Protein AF-K7LMC1-F1 (afdb_monomer_lite)

Sequence (57 aa):
MGWLQSLLSPLKKLWFQMHSTHKKRRGIYILYEDVKSCPYEDVHVLWSVLVESHSSS

Foldseek 3Di:
DCPVVVVVVVVVVVVVVVVVVVVVVVVLCVCVVVLVPDPDPVSVVVNVVVVVVVVVD

Secondary structure (DSSP, 8-state):
--HHHHHHHHHHHHHHHHHHHHHHHHHHHTTHHHHHH---HHHHHHHHHHHHHHH--

Radius of gyration: 18.47 Å; chains: 1; bounding box: 45×20×43 Å

pLDDT: mean 83.7, std 10.52, range [57.56, 97.31]

Organism: Glycine max (NCBI:txid3847)

Structure (mmCIF, N/CA/C/O backbone):
data_AF-K7LMC1-F1
#
_entry.id   AF-K7LMC1-F1
#
loop_
_atom_site.group_PDB
_atom_site.id
_atom_site.type_symbol
_atom_site.label_atom_id
_atom_site.label_alt_id
_atom_site.label_comp_id
_atom_site.label_asym_id
_atom_site.label_entity_id
_atom_site.label_seq_id
_atom_site.pdbx_PDB_ins_code
_atom_site.Cartn_x
_atom_site.Cartn_y
_atom_site.Cartn_z
_atom_site.occupancy
_atom_site.B_iso_or_equiv
_atom_site.auth_seq_id
_atom_site.auth_comp_id
_atom_site.auth_asym_id
_atom_site.auth_atom_id
_atom_site.pdbx_PDB_model_num
ATOM 1 N N . MET A 1 1 ? -39.091 -0.869 24.802 1.00 61.97 1 MET A N 1
ATOM 2 C CA . MET A 1 1 ? -37.658 -1.094 24.491 1.00 61.97 1 MET A CA 1
ATOM 3 C C . MET A 1 1 ? -37.151 -0.241 23.305 1.00 61.97 1 MET A C 1
ATOM 5 O O . MET A 1 1 ? -36.291 -0.694 22.565 1.00 61.97 1 MET A O 1
ATOM 9 N N . GLY A 1 2 ? -37.634 0.999 23.106 1.00 71.69 2 GLY A N 1
ATOM 10 C CA . GLY A 1 2 ? -37.228 1.845 21.960 1.00 71.69 2 GLY A CA 1
ATOM 11 C C . GLY A 1 2 ? -35.983 2.717 22.194 1.00 71.69 2 GLY A C 1
ATOM 12 O O . GLY A 1 2 ? -35.268 3.039 21.253 1.00 71.69 2 GLY A O 1
ATOM 13 N N . TRP A 1 3 ? -35.672 3.049 23.451 1.00 72.88 3 TRP A N 1
ATOM 14 C CA . TRP A 1 3 ? -34.578 3.973 23.791 1.00 72.88 3 TRP A CA 1
ATOM 15 C C . TRP A 1 3 ? -33.168 3.410 23.511 1.00 72.88 3 TRP A C 1
ATOM 17 O O . TRP A 1 3 ? -32.251 4.145 23.150 1.00 72.88 3 TRP A O 1
ATOM 27 N N . LEU A 1 4 ? -32.992 2.086 23.580 1.00 77.94 4 LEU A N 1
ATOM 28 C CA . LEU A 1 4 ? -31.719 1.446 23.221 1.00 77.94 4 LEU A CA 1
ATOM 29 C C . LEU A 1 4 ? -31.433 1.534 21.712 1.00 77.94 4 L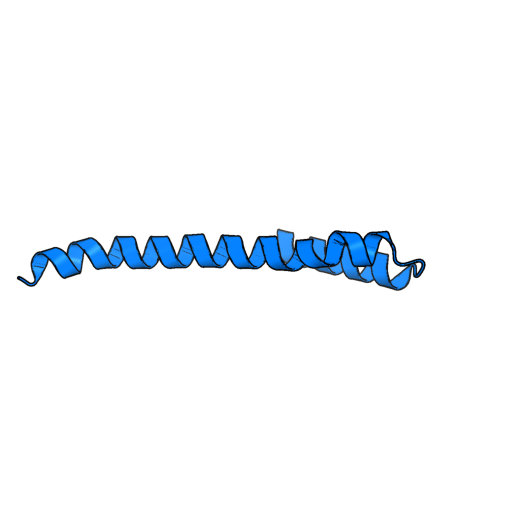EU A C 1
ATOM 31 O O . LEU A 1 4 ? -30.287 1.722 21.311 1.00 77.94 4 LEU A O 1
ATOM 35 N N . GLN A 1 5 ? -32.462 1.466 20.860 1.00 70.75 5 GLN A N 1
ATOM 36 C CA . GLN A 1 5 ? -32.286 1.590 19.409 1.00 70.75 5 GLN A CA 1
ATOM 37 C C . GLN A 1 5 ? -31.848 3.004 18.999 1.00 70.75 5 GLN A C 1
ATOM 39 O O . GLN A 1 5 ? -31.029 3.145 18.086 1.00 70.75 5 GLN A O 1
ATOM 44 N N . SER A 1 6 ? -32.317 4.049 19.696 1.00 77.25 6 SER A N 1
ATOM 45 C CA . SER A 1 6 ? -31.875 5.426 19.436 1.00 77.25 6 SER A CA 1
ATOM 46 C C . SER A 1 6 ? -30.418 5.672 19.832 1.00 77.25 6 SER A C 1
ATOM 48 O O . SER A 1 6 ? -29.745 6.446 19.162 1.00 77.25 6 SER A O 1
ATOM 50 N N . LEU A 1 7 ? -29.901 4.980 20.856 1.00 80.19 7 LEU A N 1
ATOM 51 C CA . LEU A 1 7 ? -28.488 5.067 21.255 1.00 80.19 7 LEU A CA 1
ATOM 52 C C . LEU A 1 7 ? -27.553 4.254 20.350 1.00 80.19 7 LEU A C 1
ATOM 54 O O . LEU A 1 7 ? -26.435 4.680 20.069 1.00 80.19 7 LEU A O 1
ATOM 58 N N . LEU A 1 8 ? -28.002 3.101 19.849 1.00 81.50 8 LEU A N 1
ATOM 59 C CA . LEU A 1 8 ? -27.197 2.259 18.956 1.00 81.50 8 LEU A CA 1
ATOM 60 C C . LEU A 1 8 ? -27.124 2.802 17.517 1.00 81.50 8 LEU A C 1
ATOM 62 O O . LEU A 1 8 ? -26.155 2.540 16.804 1.00 81.50 8 LEU A O 1
ATOM 66 N N . SER A 1 9 ? -28.115 3.582 17.081 1.00 78.62 9 SER A N 1
ATOM 67 C CA . SER A 1 9 ? -28.165 4.180 15.737 1.00 78.62 9 SER A CA 1
ATOM 68 C C . SER A 1 9 ? -26.973 5.095 15.383 1.00 78.62 9 SER A C 1
ATOM 70 O O . SER A 1 9 ? -26.376 4.882 14.321 1.00 78.62 9 SER A O 1
ATOM 72 N N . PRO A 1 10 ? -26.563 6.077 16.217 1.00 82.88 10 PRO A N 1
ATOM 73 C CA . PRO A 1 10 ? -25.399 6.915 15.916 1.00 82.88 10 PRO A CA 1
ATOM 74 C C . PRO A 1 10 ? -24.094 6.109 15.877 1.00 82.88 10 PRO A C 1
ATOM 76 O O . PRO A 1 10 ? -23.265 6.336 14.997 1.00 82.88 10 PRO A O 1
ATOM 79 N N . LEU A 1 11 ? -23.940 5.113 16.756 1.00 84.44 11 LEU A N 1
ATOM 80 C CA . LEU A 1 11 ? -22.775 4.222 16.762 1.00 84.44 11 LEU A CA 1
ATOM 81 C C . LEU A 1 11 ? -22.691 3.392 15.478 1.00 84.44 11 LEU A C 1
ATOM 83 O O . LEU A 1 11 ? -21.632 3.315 14.859 1.00 84.44 11 LEU A O 1
ATOM 87 N N . LYS A 1 12 ? -23.817 2.832 15.026 1.00 83.75 12 LYS A N 1
ATOM 88 C CA . LYS A 1 12 ? -23.895 2.087 13.764 1.00 83.75 12 LYS A CA 1
ATOM 89 C C . LYS A 1 12 ? -23.493 2.963 12.572 1.00 83.75 12 LYS A C 1
ATOM 91 O O . LYS A 1 12 ? -22.746 2.512 11.708 1.00 83.75 12 LYS A O 1
ATOM 96 N N . LYS A 1 13 ? -23.936 4.225 12.541 1.00 83.75 13 LYS A N 1
ATOM 97 C CA . LYS A 1 13 ? -23.573 5.187 11.486 1.00 83.75 13 LYS A CA 1
ATOM 98 C C . LYS A 1 13 ? -22.070 5.489 11.476 1.00 83.75 13 LYS A C 1
ATOM 100 O O . LYS A 1 13 ? -21.455 5.439 10.412 1.00 83.75 13 LYS A O 1
ATOM 105 N N . LEU A 1 14 ? -21.481 5.742 12.645 1.00 86.00 14 LEU A N 1
ATOM 106 C CA . LEU A 1 14 ? -20.040 5.976 12.789 1.00 86.00 14 LEU A CA 1
ATOM 107 C C . LEU A 1 14 ? -19.218 4.754 12.364 1.00 86.00 14 LEU A C 1
ATOM 109 O O . LEU A 1 14 ? -18.240 4.891 11.630 1.00 86.00 14 LEU A O 1
ATOM 113 N N . TRP A 1 15 ? -19.655 3.556 12.755 1.00 84.75 15 TRP A N 1
ATOM 114 C CA . TRP A 1 15 ? -19.003 2.302 12.381 1.00 84.75 15 TRP A CA 1
ATOM 115 C C . TRP A 1 15 ? -18.977 2.099 10.861 1.00 84.75 15 TRP A C 1
ATOM 117 O O . TRP A 1 15 ? -17.924 1.806 10.292 1.00 84.75 15 TRP A O 1
ATOM 127 N N . PHE A 1 16 ? -20.101 2.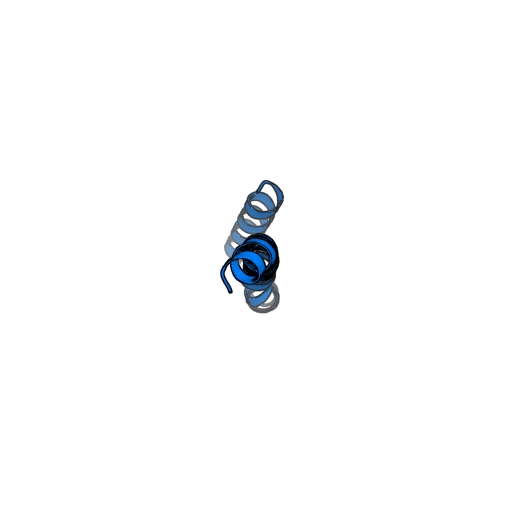339 10.174 1.00 83.88 16 PHE A N 1
ATOM 128 C CA . PHE A 1 16 ? -20.146 2.269 8.712 1.00 83.88 16 PHE A CA 1
ATOM 129 C C . PHE A 1 16 ? -19.254 3.308 8.035 1.00 83.88 16 PHE A C 1
ATOM 131 O O . PHE A 1 16 ? -18.565 2.971 7.072 1.00 83.88 16 PHE A O 1
ATOM 138 N N . GLN A 1 17 ? -19.237 4.547 8.531 1.00 82.56 17 GLN A N 1
ATOM 139 C CA . GLN A 1 17 ? -18.391 5.602 7.975 1.00 82.56 17 GLN A CA 1
ATOM 140 C C . GLN A 1 17 ? -16.905 5.236 8.096 1.00 82.56 17 GLN A C 1
ATOM 142 O O . GLN A 1 17 ? -16.172 5.294 7.111 1.00 82.56 17 GLN A O 1
ATOM 147 N N . MET A 1 18 ? -16.477 4.772 9.271 1.00 80.25 18 MET A N 1
ATOM 148 C CA . MET A 1 18 ? -15.089 4.386 9.520 1.00 80.25 18 MET A CA 1
ATOM 149 C C . MET A 1 18 ? -14.668 3.161 8.690 1.00 80.25 18 MET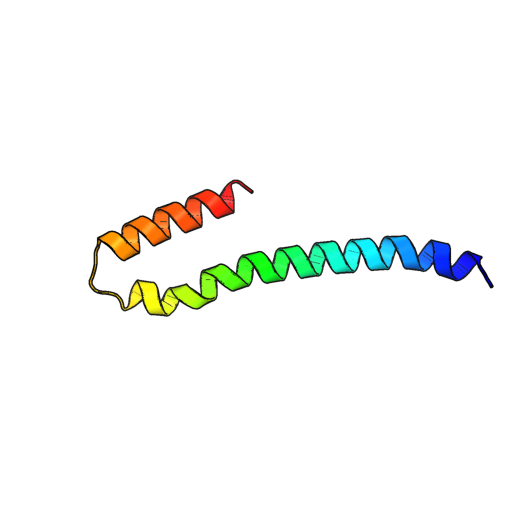 A C 1
ATOM 151 O O . MET A 1 18 ? -13.611 3.181 8.054 1.00 80.25 18 MET A O 1
ATOM 155 N N . HIS A 1 19 ? -15.508 2.122 8.611 1.00 75.56 19 HIS A N 1
ATOM 156 C CA . HIS A 1 19 ? -15.222 0.949 7.778 1.00 75.56 19 HIS A CA 1
ATOM 157 C C . HIS A 1 19 ? -15.216 1.259 6.278 1.00 75.56 19 HIS A C 1
ATOM 159 O O . HIS A 1 19 ? -14.410 0.682 5.544 1.00 75.56 19 HIS A O 1
ATOM 165 N N . SER A 1 20 ? -16.080 2.165 5.815 1.00 69.75 20 SER A N 1
ATOM 166 C CA . SER A 1 20 ? -16.123 2.586 4.413 1.00 69.75 20 SER A CA 1
ATOM 167 C C . SER A 1 20 ? -14.839 3.315 4.009 1.00 69.75 20 SER A C 1
ATOM 169 O O . SER A 1 20 ? -14.227 2.969 2.997 1.00 69.75 20 SER A O 1
ATOM 171 N N . THR A 1 21 ? -14.368 4.262 4.825 1.00 67.69 21 THR A N 1
ATOM 172 C CA . THR A 1 21 ? -13.125 5.005 4.552 1.00 67.69 21 THR A CA 1
ATOM 173 C C . THR A 1 21 ? -11.906 4.084 4.518 1.00 67.69 21 THR A C 1
ATOM 175 O O . THR A 1 21 ? -11.063 4.199 3.627 1.00 67.69 21 THR A O 1
ATOM 178 N N . HIS A 1 22 ? -11.829 3.117 5.437 1.00 68.19 22 HIS A N 1
ATOM 179 C CA . HIS A 1 22 ? -10.709 2.179 5.476 1.00 68.19 22 HIS A CA 1
ATOM 180 C C . HIS A 1 22 ? -10.676 1.245 4.254 1.00 68.19 22 HIS A C 1
ATOM 182 O O . HIS A 1 22 ? -9.605 0.970 3.709 1.00 68.19 22 HIS A O 1
ATOM 188 N N . LYS A 1 23 ? -11.843 0.782 3.780 1.00 65.88 23 LYS A N 1
ATOM 189 C CA . LYS A 1 23 ? -11.934 -0.052 2.570 1.00 65.88 23 LYS A CA 1
ATOM 190 C C . LYS A 1 23 ? -11.483 0.693 1.316 1.00 65.88 23 LYS A C 1
ATOM 192 O O . LYS A 1 23 ? -10.740 0.115 0.529 1.00 65.88 23 LYS A O 1
ATOM 197 N N . LYS A 1 24 ? -11.877 1.963 1.157 1.00 66.94 24 LYS A N 1
ATOM 198 C CA . LYS A 1 24 ? -11.468 2.783 0.004 1.00 66.94 24 LYS A CA 1
ATOM 199 C C . LYS A 1 24 ? -9.951 2.936 -0.074 1.00 66.94 24 LYS A C 1
ATOM 201 O O . LYS A 1 24 ? -9.369 2.666 -1.116 1.00 66.94 24 LYS A O 1
ATOM 206 N N . ARG A 1 25 ? -9.305 3.267 1.051 1.00 68.94 25 ARG A N 1
ATOM 207 C CA . ARG A 1 25 ? -7.844 3.428 1.093 1.00 68.94 25 ARG A CA 1
ATOM 208 C C . ARG A 1 25 ? -7.114 2.132 0.761 1.00 68.94 25 ARG A C 1
ATOM 210 O O . ARG A 1 25 ? -6.231 2.146 -0.081 1.00 68.94 25 ARG A O 1
ATOM 217 N N . ARG A 1 26 ? -7.510 1.002 1.358 1.00 76.25 26 ARG A N 1
ATOM 218 C CA . ARG A 1 26 ? -6.847 -0.290 1.109 1.00 76.25 26 ARG A CA 1
ATOM 219 C C . ARG A 1 26 ? -7.013 -0.786 -0.334 1.00 76.25 26 ARG A C 1
ATOM 221 O O . ARG A 1 26 ? -6.140 -1.497 -0.814 1.00 76.25 26 ARG A O 1
ATOM 228 N N . GLY A 1 27 ? -8.107 -0.413 -1.001 1.00 81.06 27 GLY A N 1
ATOM 229 C CA . GLY A 1 27 ? -8.413 -0.837 -2.366 1.00 81.06 27 GLY A CA 1
ATOM 230 C C . GLY A 1 27 ? -7.376 -0.388 -3.391 1.00 81.06 27 GLY A C 1
ATOM 231 O O . GLY A 1 27 ? -6.985 -1.197 -4.212 1.00 81.06 27 GLY A O 1
ATOM 232 N N . ILE A 1 28 ? -6.877 0.848 -3.323 1.00 83.81 28 ILE A N 1
ATOM 233 C CA . ILE A 1 28 ? -5.862 1.326 -4.280 1.00 83.81 28 ILE A CA 1
ATOM 234 C C . ILE A 1 28 ? -4.522 0.624 -4.062 1.00 83.81 28 ILE A C 1
ATOM 236 O O . ILE A 1 28 ? -3.896 0.183 -5.020 1.00 83.81 28 ILE A O 1
ATOM 240 N N . TYR A 1 29 ? -4.113 0.436 -2.804 1.00 84.88 29 TYR A N 1
ATOM 241 C CA . TYR A 1 29 ? -2.845 -0.225 -2.483 1.00 84.88 29 TYR A CA 1
ATOM 242 C C . TYR A 1 29 ? -2.776 -1.697 -2.915 1.00 84.88 29 TYR A C 1
ATOM 244 O O . TYR A 1 29 ? -1.678 -2.242 -2.944 1.00 84.88 29 TYR A O 1
ATOM 252 N N . ILE A 1 30 ? -3.893 -2.345 -3.280 1.00 87.62 30 ILE A N 1
ATOM 253 C CA . ILE A 1 30 ? -3.849 -3.708 -3.837 1.00 87.62 30 ILE A CA 1
ATOM 254 C C . ILE A 1 30 ? -3.066 -3.761 -5.153 1.00 87.62 30 ILE A C 1
ATOM 256 O O . ILE A 1 30 ? -2.413 -4.758 -5.424 1.00 87.62 30 ILE A O 1
ATOM 260 N N . LEU A 1 31 ? -3.096 -2.675 -5.931 1.00 90.44 31 LEU A N 1
ATOM 261 C CA . LEU A 1 31 ? -2.428 -2.578 -7.227 1.00 90.44 31 LEU A CA 1
ATOM 262 C C . LEU A 1 31 ? -0.965 -2.148 -7.095 1.00 90.44 31 LEU A C 1
ATOM 264 O O . LEU A 1 31 ? -0.270 -2.057 -8.099 1.00 90.44 31 LEU A O 1
ATOM 268 N N . TYR A 1 32 ? -0.490 -1.845 -5.883 1.00 92.62 32 TYR A N 1
ATOM 269 C CA . TYR A 1 32 ? 0.832 -1.254 -5.689 1.00 92.62 32 TYR A CA 1
ATOM 270 C C . TYR A 1 32 ? 1.957 -2.151 -6.224 1.00 92.62 32 TYR A C 1
ATOM 272 O O . TYR A 1 32 ? 2.822 -1.674 -6.955 1.00 92.62 32 TYR A O 1
ATOM 280 N N . GLU A 1 33 ? 1.927 -3.448 -5.905 1.00 93.19 33 GLU A N 1
ATOM 281 C CA . GLU A 1 33 ? 2.948 -4.394 -6.378 1.00 93.19 33 GLU A CA 1
ATOM 282 C C . GLU A 1 33 ? 2.831 -4.663 -7.890 1.00 93.19 33 GLU A C 1
ATOM 284 O O . GLU A 1 33 ? 3.847 -4.774 -8.581 1.00 93.19 33 GLU A O 1
ATOM 289 N N . ASP A 1 34 ? 1.609 -4.677 -8.430 1.00 93.88 34 ASP A N 1
ATOM 290 C CA . ASP A 1 34 ? 1.363 -4.839 -9.869 1.00 93.88 34 ASP A CA 1
ATOM 291 C C . ASP A 1 34 ? 1.904 -3.637 -10.660 1.00 93.88 34 ASP A C 1
ATOM 293 O O . ASP A 1 34 ? 2.611 -3.801 -11.652 1.00 93.88 34 ASP A O 1
ATOM 297 N N . VAL A 1 35 ? 1.647 -2.412 -10.188 1.00 94.75 35 VAL A N 1
ATOM 298 C CA . VAL A 1 35 ? 2.187 -1.178 -10.781 1.00 94.75 35 VAL A CA 1
ATOM 299 C C . VAL A 1 35 ? 3.707 -1.157 -10.676 1.00 94.75 35 VAL A C 1
ATOM 301 O O . VAL A 1 35 ? 4.387 -0.897 -11.662 1.00 94.75 35 VAL A O 1
ATOM 304 N N . LYS A 1 36 ? 4.261 -1.471 -9.503 1.00 95.12 36 LYS A N 1
ATOM 305 C CA . LYS A 1 36 ? 5.709 -1.461 -9.265 1.00 95.12 36 LYS A CA 1
ATOM 306 C C . LYS A 1 36 ? 6.466 -2.447 -10.159 1.00 95.12 36 LYS A C 1
ATOM 308 O O . LYS A 1 36 ? 7.588 -2.153 -10.561 1.00 95.12 36 LYS A O 1
ATOM 313 N N . SER A 1 37 ? 5.880 -3.606 -10.449 1.00 96.38 37 SER A N 1
ATOM 314 C CA . SER A 1 37 ? 6.471 -4.620 -11.334 1.00 96.38 37 SER A CA 1
ATOM 315 C C . SER A 1 37 ? 6.242 -4.344 -12.825 1.00 96.38 37 SER A C 1
ATOM 317 O O . SER A 1 37 ? 6.895 -4.958 -13.672 1.00 96.38 37 SER A O 1
ATOM 319 N N . CYS A 1 38 ? 5.352 -3.409 -13.161 1.00 96.19 38 CYS A N 1
ATOM 320 C CA . CYS A 1 38 ? 5.036 -3.055 -14.534 1.00 96.19 38 CYS A CA 1
ATOM 321 C C . CYS A 1 38 ? 6.176 -2.243 -15.188 1.00 96.19 38 CYS A C 1
ATOM 323 O O . CYS A 1 38 ? 6.589 -1.217 -14.645 1.00 96.19 38 CYS A O 1
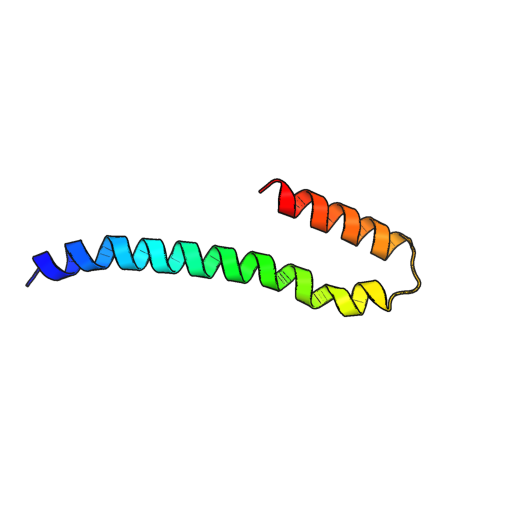ATOM 325 N N . PRO A 1 39 ? 6.667 -2.633 -16.381 1.00 97.00 39 PRO A N 1
ATOM 326 C CA . PRO A 1 39 ? 7.742 -1.913 -17.070 1.00 97.00 39 PRO A CA 1
ATOM 327 C C . PRO A 1 39 ? 7.266 -0.649 -17.805 1.00 97.00 39 PRO A C 1
ATOM 329 O O . PRO A 1 39 ? 8.092 0.142 -18.253 1.00 97.00 39 PRO A O 1
ATOM 332 N N . TYR A 1 40 ? 5.954 -0.471 -17.979 1.00 97.31 40 TYR A N 1
ATOM 333 C CA . TYR A 1 40 ? 5.390 0.617 -18.778 1.00 97.31 40 TYR A CA 1
ATOM 334 C C . TYR A 1 40 ? 5.283 1.918 -17.984 1.00 97.31 40 TYR A C 1
ATOM 336 O O . TYR A 1 40 ? 4.588 1.971 -16.970 1.00 97.31 40 TYR A O 1
ATOM 344 N N . GLU A 1 41 ? 5.904 2.981 -18.492 1.00 96.62 41 GLU A N 1
ATOM 345 C CA . GLU A 1 41 ? 5.874 4.323 -17.898 1.00 96.62 41 GLU A CA 1
ATOM 346 C C . GLU A 1 41 ? 4.447 4.872 -17.758 1.00 96.62 41 GLU A C 1
ATOM 348 O O . GLU A 1 41 ? 4.091 5.395 -16.702 1.00 96.62 41 GLU A O 1
ATOM 353 N N . ASP A 1 42 ? 3.591 4.646 -18.758 1.00 97.25 42 ASP A N 1
ATOM 354 C CA . ASP A 1 42 ? 2.185 5.071 -18.746 1.00 97.25 42 ASP A CA 1
ATOM 355 C C . ASP A 1 42 ? 1.425 4.559 -17.513 1.00 97.25 42 ASP A C 1
ATOM 357 O O . ASP A 1 42 ? 0.587 5.263 -16.948 1.00 97.25 42 ASP A O 1
ATOM 361 N N . VAL A 1 43 ? 1.740 3.345 -17.048 1.00 96.19 43 VAL A N 1
ATOM 362 C CA . VAL A 1 43 ? 1.113 2.754 -15.856 1.00 96.19 43 VAL A CA 1
ATOM 363 C C . VAL A 1 43 ? 1.552 3.484 -14.588 1.00 96.19 43 VAL A C 1
ATOM 365 O O . VAL A 1 43 ? 0.725 3.741 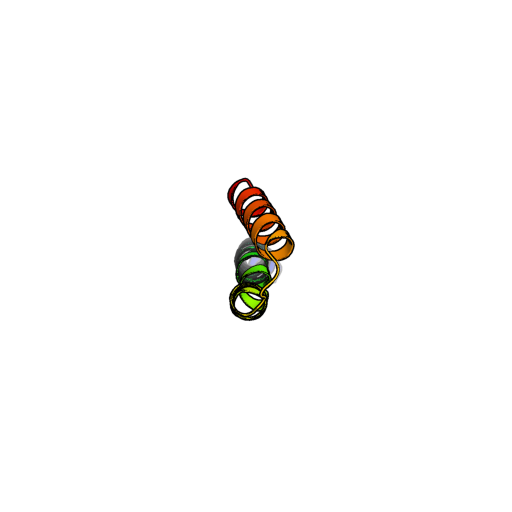-13.713 1.00 96.19 43 VAL A O 1
ATOM 368 N N . HIS A 1 44 ? 2.822 3.882 -14.500 1.00 96.06 44 HIS A N 1
ATOM 369 C CA . HIS A 1 44 ? 3.339 4.673 -13.378 1.00 96.06 44 HIS A CA 1
ATOM 370 C C . HIS A 1 44 ? 2.749 6.088 -13.359 1.00 96.06 44 HIS A C 1
ATOM 372 O O . HIS A 1 44 ? 2.413 6.607 -12.290 1.00 96.06 44 HIS A O 1
ATOM 378 N N . VAL A 1 45 ? 2.549 6.700 -14.530 1.00 96.56 45 VAL A N 1
ATOM 379 C CA . VAL A 1 45 ? 1.858 7.994 -14.661 1.00 96.56 45 VAL A CA 1
ATOM 380 C C . VAL A 1 45 ? 0.405 7.875 -14.204 1.00 96.56 45 VAL A C 1
ATOM 382 O O . VAL A 1 45 ? -0.038 8.653 -13.358 1.00 96.56 45 VAL A O 1
ATOM 385 N N . LEU A 1 46 ? -0.330 6.872 -14.696 1.00 95.56 46 LEU A N 1
ATOM 386 C CA . LEU A 1 46 ? -1.716 6.616 -14.292 1.00 95.56 46 LEU A CA 1
ATOM 387 C C . LEU A 1 46 ? -1.838 6.364 -12.787 1.00 95.56 46 LEU A C 1
ATOM 389 O O . LEU A 1 46 ? -2.748 6.894 -12.150 1.00 95.56 46 LEU A O 1
ATOM 393 N N . TRP A 1 47 ? -0.910 5.605 -12.203 1.00 95.25 47 TRP A N 1
ATOM 394 C CA . TRP A 1 47 ? -0.844 5.402 -10.758 1.00 95.25 47 TRP A CA 1
ATOM 395 C C . TRP A 1 47 ? -0.638 6.715 -10.004 1.00 95.25 47 TRP A C 1
ATOM 397 O O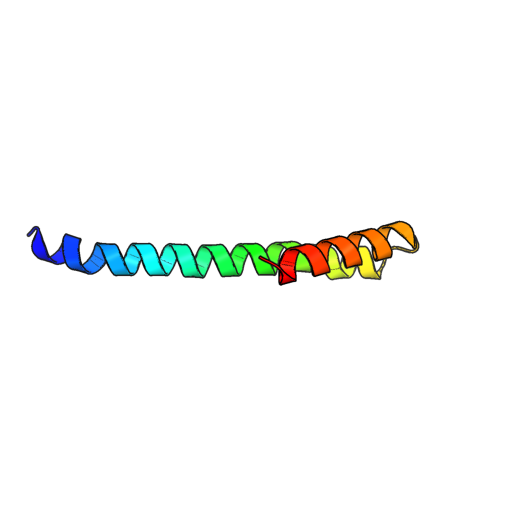 . TRP A 1 47 ? -1.327 6.970 -9.019 1.00 95.25 47 TRP A O 1
ATOM 407 N N . SER A 1 48 ? 0.259 7.573 -10.487 1.00 93.56 48 SER A N 1
ATOM 408 C CA . SER A 1 48 ? 0.532 8.872 -9.868 1.00 93.56 48 SER A CA 1
ATOM 409 C C . SER A 1 48 ? -0.710 9.771 -9.883 1.00 93.56 48 SER A C 1
ATOM 411 O O . SER A 1 48 ? -1.076 10.332 -8.853 1.00 93.56 48 SER A O 1
ATOM 413 N N . VAL A 1 49 ? -1.420 9.831 -11.017 1.00 93.75 49 VAL A N 1
ATOM 414 C CA . VAL A 1 49 ? -2.703 10.546 -11.151 1.00 93.75 49 VAL A CA 1
ATOM 415 C C . VAL A 1 49 ? -3.764 9.970 -10.211 1.00 93.75 49 VAL A C 1
ATOM 417 O O . VAL A 1 49 ? -4.474 10.717 -9.535 1.00 93.75 49 VAL A O 1
ATOM 420 N N . LEU A 1 50 ? -3.871 8.641 -10.137 1.00 91.25 50 LEU A N 1
ATOM 421 C CA . LEU A 1 50 ? -4.822 7.959 -9.262 1.00 91.25 50 LEU A CA 1
ATOM 422 C C . LEU A 1 50 ? -4.552 8.277 -7.785 1.00 91.25 50 LEU A C 1
ATOM 424 O O . LEU A 1 50 ? -5.483 8.623 -7.057 1.00 91.25 50 LEU A O 1
ATOM 428 N N . VAL A 1 51 ? -3.296 8.186 -7.343 1.00 88.56 51 VAL A N 1
ATOM 429 C CA . VAL A 1 51 ? -2.892 8.484 -5.961 1.00 88.56 51 VAL A CA 1
ATOM 430 C C . VAL A 1 51 ? -3.173 9.945 -5.610 1.00 88.56 51 VAL A C 1
ATOM 432 O O . VAL A 1 51 ? -3.732 10.201 -4.542 1.00 88.56 51 VAL A O 1
ATOM 435 N N . GLU A 1 52 ? -2.873 10.883 -6.512 1.00 89.12 52 GLU A N 1
ATOM 436 C CA . GLU A 1 52 ? -3.159 12.310 -6.320 1.00 89.12 52 GLU A CA 1
ATOM 437 C C . GLU A 1 52 ? -4.668 12.575 -6.197 1.00 89.12 52 GLU A C 1
ATOM 439 O O . GLU A 1 52 ? -5.117 13.237 -5.268 1.00 89.12 52 GLU A O 1
ATOM 444 N N . SER A 1 53 ? -5.493 11.970 -7.058 1.00 87.00 53 SER A N 1
ATOM 445 C CA . SER A 1 53 ? -6.956 12.133 -6.994 1.00 87.00 53 SER A CA 1
ATOM 446 C C . SER A 1 53 ? -7.581 11.610 -5.692 1.00 87.00 53 SER A C 1
ATOM 448 O O . SER A 1 53 ? -8.645 12.063 -5.261 1.00 87.00 53 SER A O 1
ATOM 450 N N . HIS A 1 54 ? -6.919 10.645 -5.050 1.00 82.25 54 HIS A N 1
ATOM 451 C CA . HIS A 1 54 ? -7.400 10.020 -3.827 1.00 82.25 54 HIS A CA 1
ATOM 452 C C . HIS A 1 54 ? -6.894 10.717 -2.553 1.00 82.25 54 HIS A C 1
ATOM 454 O O . HIS A 1 54 ? -7.427 10.453 -1.473 1.00 82.25 54 HIS A O 1
ATOM 460 N N . SER A 1 55 ? -5.886 11.592 -2.650 1.00 77.12 55 SER A N 1
ATOM 461 C CA . SER A 1 55 ? -5.440 12.446 -1.541 1.00 77.12 55 SER A CA 1
ATOM 462 C C . SER A 1 55 ? -6.347 13.673 -1.370 1.00 77.12 55 SER A C 1
ATOM 464 O O . SER A 1 55 ? -6.516 14.156 -0.251 1.00 77.12 55 SER A O 1
ATOM 466 N N . SER A 1 56 ? -6.987 14.127 -2.453 1.00 68.75 56 SER A N 1
ATOM 467 C CA . SER A 1 56 ? -7.874 15.294 -2.482 1.00 68.75 56 SER A CA 1
ATOM 468 C C . SER A 1 56 ? -9.345 15.010 -2.122 1.00 68.75 56 SER A C 1
ATOM 470 O O . SER A 1 56 ? -10.173 15.911 -2.251 1.00 68.75 56 SER A O 1
ATOM 472 N N . SER A 1 57 ? -9.689 13.779 -1.711 1.00 57.56 57 SER A N 1
ATOM 473 C CA . SER A 1 57 ? -11.052 13.344 -1.327 1.00 57.56 57 SER A CA 1
ATOM 474 C C . SER A 1 57 ? -11.176 13.041 0.166 1.00 57.56 57 SER A C 1
ATOM 476 O O . SER A 1 57 ? -12.235 13.375 0.743 1.00 57.56 57 SER A O 1
#